Protein AF-A0A6J8A4W3-F1 (afdb_monomer_lite)

InterPro domains:
  IPR043502 DNA/RNA polymerase superfamily [SSF56672] (90-152)

Structure (mmCIF, N/CA/C/O backbone):
data_AF-A0A6J8A4W3-F1
#
_entry.id   AF-A0A6J8A4W3-F1
#
loop_
_atom_site.group_PDB
_atom_site.id
_atom_site.type_symbol
_atom_site.label_atom_id
_atom_site.label_alt_id
_atom_site.label_comp_id
_atom_site.label_asym_id
_atom_site.label_entity_id
_atom_site.label_seq_id
_atom_site.pdbx_PDB_ins_code
_atom_site.Cartn_x
_atom_site.Cartn_y
_atom_site.Cartn_z
_atom_site.occupancy
_atom_site.B_iso_or_equiv
_atom_site.auth_seq_id
_atom_site.auth_comp_id
_atom_site.auth_asym_id
_atom_site.auth_atom_id
_atom_site.pdbx_PDB_model_num
ATOM 1 N N . MET A 1 1 ? -13.030 -19.892 -13.793 1.00 47.34 1 MET A N 1
ATOM 2 C CA . MET A 1 1 ? -12.140 -18.756 -14.109 1.00 47.34 1 MET A CA 1
ATOM 3 C C . MET A 1 1 ? -11.251 -19.199 -15.262 1.00 47.34 1 MET A C 1
ATOM 5 O O . MET A 1 1 ? -10.490 -20.138 -15.086 1.00 47.34 1 MET A O 1
ATOM 9 N N . THR A 1 2 ? -11.438 -18.654 -16.463 1.00 51.75 2 THR A N 1
ATOM 10 C CA . THR A 1 2 ? -10.635 -19.007 -17.647 1.00 51.75 2 THR A CA 1
ATOM 11 C C . THR A 1 2 ? -9.550 -17.955 -17.828 1.00 51.75 2 THR A C 1
ATOM 13 O O . THR A 1 2 ? -9.868 -16.817 -18.167 1.00 51.75 2 THR A O 1
ATOM 16 N N . ALA A 1 3 ? -8.291 -18.315 -17.586 1.00 62.00 3 ALA A N 1
ATOM 17 C CA . ALA A 1 3 ? -7.159 -17.443 -17.873 1.00 62.00 3 ALA A CA 1
ATOM 18 C C . ALA A 1 3 ? -6.804 -17.553 -19.364 1.00 62.00 3 ALA A C 1
ATOM 20 O O . ALA A 1 3 ? -6.659 -18.658 -19.887 1.00 62.00 3 ALA A O 1
ATOM 21 N N . LYS A 1 4 ? -6.695 -16.414 -20.052 1.00 68.94 4 LYS A N 1
ATOM 22 C CA . LYS A 1 4 ? -6.163 -16.329 -21.416 1.00 68.94 4 LYS A CA 1
ATOM 23 C C . LYS A 1 4 ? -4.835 -15.591 -21.342 1.00 68.94 4 LYS A C 1
ATOM 25 O O . LYS A 1 4 ? -4.778 -14.506 -20.778 1.00 68.94 4 LYS A O 1
ATOM 30 N N . SER A 1 5 ? -3.789 -16.177 -21.902 1.00 72.88 5 SER A N 1
ATOM 31 C CA . SER A 1 5 ? -2.459 -15.577 -21.968 1.00 72.88 5 SER A CA 1
ATOM 32 C C . SER A 1 5 ? -1.950 -15.609 -23.397 1.00 72.88 5 SER A C 1
ATOM 34 O O . SER A 1 5 ? -2.200 -16.570 -24.127 1.00 72.88 5 SER A O 1
ATOM 36 N N . ILE A 1 6 ? -1.182 -14.594 -23.773 1.00 77.44 6 ILE A N 1
ATOM 37 C CA . ILE A 1 6 ? -0.481 -14.558 -25.052 1.00 77.44 6 ILE A CA 1
ATOM 38 C C . ILE A 1 6 ? 0.971 -14.935 -24.783 1.00 77.44 6 ILE A C 1
ATOM 40 O O . ILE A 1 6 ? 1.615 -14.381 -23.894 1.00 77.44 6 ILE A O 1
ATOM 44 N N . SER A 1 7 ? 1.487 -15.894 -25.543 1.00 73.44 7 SER A N 1
ATOM 45 C CA . SER A 1 7 ? 2.866 -16.356 -25.415 1.00 73.44 7 SER A CA 1
ATOM 46 C C . SER A 1 7 ? 3.494 -16.442 -26.795 1.00 73.44 7 SER A C 1
ATOM 48 O O . SER A 1 7 ? 2.865 -16.898 -27.751 1.00 73.44 7 SER A O 1
ATOM 50 N N . LYS A 1 8 ? 4.742 -15.990 -26.903 1.00 78.94 8 LYS A N 1
ATOM 51 C CA . LYS A 1 8 ? 5.526 -16.131 -28.126 1.00 78.94 8 LYS A CA 1
ATOM 52 C C . LYS A 1 8 ? 6.119 -17.536 -28.172 1.00 78.94 8 LYS A C 1
ATOM 54 O O . LYS A 1 8 ? 6.640 -18.015 -27.169 1.00 78.94 8 LYS A O 1
ATOM 59 N N . VAL A 1 9 ? 6.047 -18.177 -29.335 1.00 79.25 9 VAL A N 1
ATOM 60 C CA . VAL A 1 9 ? 6.723 -19.457 -29.570 1.00 79.25 9 VAL A CA 1
ATOM 61 C C . VAL A 1 9 ? 8.223 -19.190 -29.664 1.00 79.25 9 VAL A C 1
ATOM 63 O O . VAL A 1 9 ? 8.650 -18.407 -30.515 1.00 79.25 9 VAL A O 1
ATOM 66 N N . ASP A 1 10 ? 9.010 -19.842 -28.814 1.00 77.50 10 ASP A N 1
ATOM 67 C CA . ASP A 1 10 ? 10.470 -19.849 -28.904 1.00 77.50 10 ASP A CA 1
ATOM 68 C C . ASP A 1 10 ? 10.952 -21.286 -29.119 1.00 77.50 10 ASP A C 1
ATOM 70 O O . ASP A 1 10 ? 10.491 -22.211 -28.453 1.00 77.50 10 ASP A O 1
ATOM 74 N N . LYS A 1 11 ? 11.834 -21.500 -30.102 1.00 78.06 11 LYS A N 1
ATOM 75 C CA . LYS A 1 11 ? 12.382 -22.829 -30.459 1.00 78.06 11 LYS A CA 1
ATOM 76 C C . LYS A 1 11 ? 11.323 -23.944 -30.605 1.00 78.06 11 LYS A C 1
ATOM 78 O O . LYS A 1 11 ? 11.546 -25.080 -30.197 1.00 78.06 11 LYS A O 1
ATOM 83 N N . ASN A 1 12 ? 10.173 -23.621 -31.205 1.00 78.25 12 ASN A N 1
ATOM 84 C CA . ASN A 1 12 ? 9.033 -24.532 -31.401 1.00 78.25 12 ASN A CA 1
ATOM 85 C C . ASN A 1 12 ? 8.407 -25.079 -30.097 1.00 78.25 12 ASN A C 1
ATOM 87 O O . ASN A 1 12 ? 7.726 -26.103 -30.108 1.00 78.25 12 ASN A O 1
ATOM 91 N N . GLN A 1 13 ? 8.635 -24.401 -28.972 1.00 79.38 13 GLN A N 1
ATOM 92 C CA . GLN A 1 13 ? 8.056 -24.718 -27.672 1.00 79.38 13 GLN A CA 1
ATOM 93 C C . GLN A 1 13 ? 7.347 -23.486 -27.097 1.00 79.38 13 GLN A C 1
ATOM 95 O O . GLN A 1 13 ? 7.666 -22.340 -27.419 1.00 79.38 13 GLN A O 1
ATOM 100 N N . ILE A 1 14 ? 6.345 -23.732 -26.253 1.00 76.56 14 ILE A N 1
ATOM 101 C CA . ILE A 1 14 ? 5.621 -22.695 -25.516 1.00 76.56 14 ILE A CA 1
ATOM 102 C C . ILE A 1 14 ? 5.719 -23.051 -24.039 1.00 76.56 14 ILE A C 1
ATOM 104 O O . ILE A 1 14 ? 5.269 -24.119 -23.627 1.00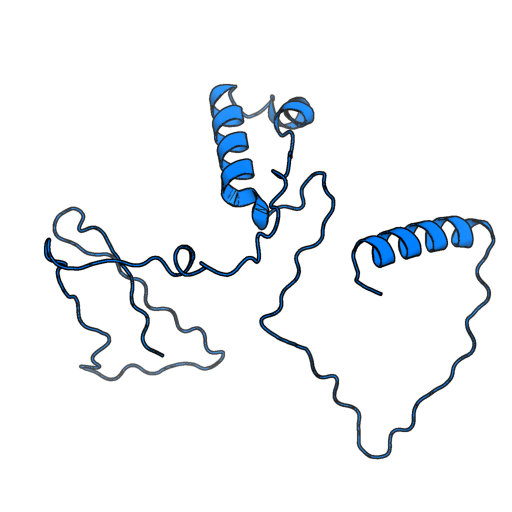 76.56 14 ILE A O 1
ATOM 108 N N . LEU A 1 15 ? 6.308 -22.157 -23.247 1.00 73.88 15 LEU A N 1
ATOM 109 C CA . LEU A 1 15 ? 6.339 -22.292 -21.797 1.00 73.88 15 LEU A CA 1
ATOM 110 C C . LEU A 1 15 ? 5.085 -21.633 -21.215 1.00 73.88 15 LEU A C 1
ATOM 112 O O . LEU A 1 15 ? 4.852 -20.445 -21.433 1.00 73.88 15 LEU A O 1
ATOM 116 N N . PHE A 1 16 ? 4.287 -22.394 -20.470 1.00 72.62 16 PHE A N 1
ATOM 117 C CA . PHE A 1 16 ? 3.124 -21.875 -19.756 1.00 72.62 16 PHE A CA 1
ATOM 118 C C . PHE A 1 16 ? 3.133 -22.362 -18.305 1.00 72.62 16 PHE A C 1
ATOM 120 O O . PHE A 1 16 ? 3.363 -23.542 -18.044 1.00 72.62 16 PHE A O 1
ATOM 127 N N . GLY A 1 17 ? 2.903 -21.445 -17.364 1.00 75.50 17 GLY A N 1
ATOM 128 C CA . GLY A 1 17 ? 2.840 -21.739 -15.935 1.00 75.50 17 GLY A CA 1
ATOM 129 C C . GLY A 1 17 ? 1.396 -21.877 -15.466 1.00 75.50 17 GLY A C 1
ATOM 130 O O . GLY A 1 17 ? 0.594 -20.967 -15.657 1.00 75.50 17 GLY A O 1
ATOM 131 N N . VAL A 1 18 ? 1.068 -22.997 -14.821 1.00 75.50 18 VAL A N 1
ATOM 132 C CA . VAL A 1 18 ? -0.230 -23.200 -14.161 1.00 75.50 18 VAL A CA 1
ATOM 133 C C . VAL A 1 18 ? -0.021 -23.078 -12.656 1.00 75.50 18 VAL A C 1
ATOM 135 O O . VAL A 1 18 ? 0.682 -23.891 -12.060 1.00 75.50 18 VAL A O 1
ATOM 138 N N . GLY A 1 19 ? -0.619 -22.052 -12.052 1.00 78.88 19 GLY A N 1
ATOM 139 C CA . GLY A 1 19 ? -0.559 -21.805 -10.613 1.00 78.88 19 GLY A CA 1
ATOM 140 C C . GLY A 1 19 ? -1.871 -22.155 -9.916 1.00 78.88 19 GLY A C 1
ATOM 141 O O . GLY A 1 19 ? -2.951 -21.848 -10.422 1.00 78.88 19 GLY A O 1
ATOM 142 N N . ASN A 1 20 ? -1.777 -22.767 -8.735 1.00 81.31 20 ASN A N 1
ATOM 143 C CA . ASN A 1 20 ? -2.901 -22.861 -7.811 1.00 81.31 20 ASN A CA 1
ATOM 144 C C . ASN A 1 20 ? -2.917 -21.611 -6.920 1.00 81.31 20 ASN A C 1
ATOM 146 O O . ASN A 1 20 ? -2.075 -21.478 -6.039 1.00 81.31 20 ASN A O 1
ATOM 150 N N . PHE A 1 21 ? -3.877 -20.716 -7.149 1.00 80.56 21 PHE A N 1
ATOM 151 C CA . PHE A 1 21 ? -4.067 -19.494 -6.354 1.00 80.56 21 PHE A CA 1
ATOM 152 C C . PHE A 1 21 ? -5.082 -19.671 -5.213 1.00 80.56 21 PHE A C 1
ATOM 154 O O . PHE A 1 21 ? -5.596 -18.691 -4.683 1.00 80.56 21 PHE A O 1
ATOM 161 N N . THR A 1 22 ? -5.428 -20.913 -4.871 1.00 81.31 22 THR A N 1
ATOM 162 C CA . THR A 1 22 ? -6.318 -21.226 -3.748 1.00 81.31 22 THR A CA 1
ATOM 163 C C . THR A 1 22 ? -5.521 -21.792 -2.579 1.00 81.31 22 THR A C 1
ATOM 165 O O . THR A 1 22 ? -4.553 -22.521 -2.783 1.00 81.31 22 THR A O 1
ATOM 168 N N . ASP A 1 23 ? -5.980 -21.542 -1.351 1.00 87.50 23 ASP A N 1
ATOM 169 C CA . ASP A 1 23 ? -5.335 -22.036 -0.119 1.00 87.50 23 ASP A CA 1
ATOM 170 C C . ASP A 1 23 ? -5.549 -23.542 0.133 1.00 87.50 23 ASP A C 1
ATOM 172 O O . ASP A 1 23 ? -5.291 -24.054 1.222 1.00 87.50 23 ASP A O 1
ATOM 176 N N . LYS A 1 24 ? -6.075 -24.276 -0.855 1.00 89.31 24 LYS A N 1
ATOM 177 C CA . LYS A 1 24 ? -6.413 -25.698 -0.748 1.00 89.31 24 LYS A CA 1
ATOM 178 C C . LYS A 1 24 ? -5.650 -26.507 -1.798 1.00 89.31 24 LYS A C 1
ATOM 180 O O . LYS A 1 24 ? -5.476 -26.031 -2.921 1.00 89.31 24 LYS A O 1
ATOM 185 N N . PRO A 1 25 ? -5.220 -27.742 -1.482 1.00 87.31 25 PRO A N 1
ATOM 186 C CA . PRO A 1 25 ? -4.595 -28.612 -2.468 1.00 87.31 25 PRO A CA 1
ATOM 187 C C . PRO A 1 25 ? -5.600 -28.986 -3.566 1.00 87.31 25 PRO A C 1
ATOM 189 O O . PRO A 1 25 ? -6.742 -29.345 -3.277 1.00 87.31 25 PRO A O 1
ATOM 192 N N . ILE A 1 26 ? -5.163 -28.921 -4.825 1.00 85.50 26 ILE A N 1
ATOM 193 C CA . ILE A 1 26 ? -5.946 -29.350 -5.990 1.00 85.50 26 ILE A CA 1
ATOM 194 C C . ILE A 1 26 ? -5.383 -30.680 -6.485 1.00 85.50 26 ILE A C 1
ATOM 196 O O . ILE A 1 26 ? -4.174 -30.824 -6.665 1.00 85.50 26 ILE A O 1
ATOM 200 N N . THR A 1 27 ? -6.259 -31.650 -6.728 1.00 86.94 27 THR A N 1
ATOM 201 C CA . THR A 1 27 ? -5.901 -32.930 -7.341 1.00 86.94 27 THR A CA 1
ATOM 202 C C . THR A 1 27 ? -6.156 -32.877 -8.846 1.00 86.94 27 THR A C 1
ATOM 204 O O . THR A 1 27 ? -7.248 -32.534 -9.297 1.00 86.94 27 THR A O 1
ATOM 207 N N . LEU A 1 28 ? -5.141 -33.219 -9.642 1.00 83.94 28 LEU A N 1
ATOM 208 C CA . LEU A 1 28 ? -5.272 -33.365 -11.091 1.00 83.94 28 LEU A CA 1
ATOM 209 C C . LEU A 1 28 ? -5.418 -34.849 -11.423 1.00 83.94 28 LEU A C 1
ATOM 211 O O . LEU A 1 28 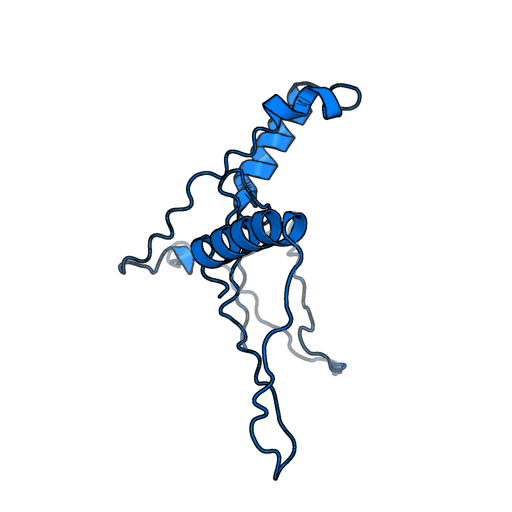? -4.526 -35.650 -11.142 1.00 83.94 28 LEU A O 1
ATOM 215 N N . SER A 1 29 ? -6.553 -35.227 -12.004 1.00 89.31 29 SER A N 1
ATOM 216 C CA . SER A 1 29 ? -6.774 -36.595 -12.463 1.00 89.31 29 SER A CA 1
ATOM 217 C C . SER A 1 29 ? -5.968 -36.895 -13.730 1.00 89.31 29 SER A C 1
ATOM 219 O O . SER A 1 29 ? -5.605 -36.006 -14.508 1.00 89.31 29 SER A O 1
ATOM 221 N N . LYS A 1 30 ? -5.688 -38.181 -13.965 1.00 86.00 30 LYS A N 1
ATOM 222 C CA . LYS A 1 30 ? -5.069 -38.635 -15.215 1.00 86.00 30 LYS A CA 1
ATOM 223 C C . LYS A 1 30 ? -5.965 -38.214 -16.390 1.00 86.00 30 LYS A C 1
ATOM 225 O O . LYS A 1 30 ? -7.170 -38.428 -16.334 1.00 86.00 30 LYS A O 1
ATOM 230 N N . GLN A 1 31 ? -5.366 -37.626 -17.431 1.00 84.81 31 GLN A N 1
ATOM 231 C CA . GLN A 1 31 ? -6.056 -37.057 -18.607 1.00 84.81 31 GLN A CA 1
ATOM 232 C C . GLN A 1 31 ? -6.915 -35.806 -18.335 1.00 84.81 31 GLN A C 1
ATOM 234 O O . GLN A 1 31 ? -7.753 -35.445 -19.160 1.00 84.81 31 GLN A O 1
ATOM 239 N N . CYS A 1 32 ? -6.695 -35.105 -17.218 1.00 81.81 32 CYS A N 1
ATOM 240 C CA . CYS A 1 32 ? -7.334 -33.813 -16.989 1.00 81.81 32 CYS A CA 1
ATOM 241 C C . CYS A 1 32 ? -6.918 -32.794 -18.068 1.00 81.81 32 CYS A C 1
ATOM 243 O O . CYS A 1 32 ? -5.732 -32.569 -18.318 1.00 81.81 32 CYS A O 1
ATOM 245 N N . TYR A 1 33 ? -7.911 -32.185 -18.716 1.00 82.81 33 TYR A N 1
ATOM 246 C CA . TYR A 1 33 ? -7.711 -31.174 -19.747 1.00 82.81 33 TYR A CA 1
ATOM 247 C C . TYR A 1 33 ? -7.493 -29.796 -19.111 1.00 82.81 33 TYR A C 1
ATOM 249 O O . TYR A 1 33 ? -8.422 -29.217 -18.552 1.00 82.81 33 TYR A O 1
ATOM 257 N N . LEU A 1 34 ? -6.267 -29.272 -19.200 1.00 78.94 34 LEU A N 1
ATOM 258 C CA . LEU A 1 34 ? -5.883 -28.005 -18.560 1.00 78.94 34 LEU A CA 1
ATOM 259 C C . LEU A 1 34 ? -6.155 -26.767 -19.426 1.00 78.94 34 LEU A C 1
ATOM 261 O O . LEU A 1 34 ? -6.348 -25.677 -18.892 1.00 78.94 34 LEU A O 1
ATOM 265 N N . GLY A 1 35 ? -6.179 -26.909 -20.753 1.00 78.56 35 GLY A N 1
ATOM 266 C CA . GLY A 1 35 ? -6.396 -25.773 -21.641 1.00 78.56 35 GLY A CA 1
ATOM 267 C C . GLY A 1 35 ? -6.198 -26.076 -23.122 1.00 78.56 35 GLY A C 1
ATOM 268 O O . GLY A 1 35 ? -5.740 -27.151 -23.510 1.00 78.56 35 GLY A O 1
ATOM 269 N N . LYS A 1 36 ? -6.552 -25.085 -23.946 1.00 79.50 36 LYS A N 1
ATOM 270 C CA . LYS A 1 36 ? -6.416 -25.106 -25.403 1.00 79.50 36 LYS A CA 1
ATOM 271 C C . LYS A 1 36 ? -5.437 -24.029 -25.846 1.00 79.50 36 LYS A C 1
ATOM 273 O O . LYS A 1 36 ? -5.616 -22.867 -25.490 1.00 79.50 36 LYS A O 1
ATOM 278 N N . PHE A 1 37 ? -4.484 -24.397 -26.693 1.00 79.75 37 PHE A N 1
ATOM 279 C CA . PHE A 1 37 ? -3.680 -23.427 -27.427 1.00 79.75 37 PHE A CA 1
ATOM 280 C C . PHE A 1 37 ? -4.362 -23.097 -28.753 1.00 79.75 37 PHE A C 1
ATOM 282 O O . PHE A 1 37 ? -4.867 -23.985 -29.444 1.00 79.75 37 PHE A O 1
ATOM 289 N N . VAL A 1 38 ? -4.399 -21.811 -29.090 1.00 79.31 38 VAL A N 1
ATOM 290 C CA . VAL A 1 38 ? -4.946 -21.312 -30.352 1.00 79.31 38 VAL A CA 1
ATOM 291 C C . VAL A 1 38 ? -3.909 -20.381 -30.962 1.00 79.31 38 VAL A C 1
ATOM 293 O O . VAL A 1 38 ? -3.446 -19.455 -30.299 1.00 79.31 38 VAL A O 1
ATOM 296 N N . CYS A 1 39 ? -3.528 -20.647 -32.209 1.00 75.69 39 CYS A N 1
ATOM 297 C CA . CYS A 1 39 ? -2.667 -19.750 -32.969 1.00 75.69 39 CYS A CA 1
ATOM 298 C C . CYS A 1 39 ? -3.476 -18.531 -33.402 1.00 75.69 39 CYS A C 1
ATOM 300 O O . CYS A 1 39 ? -4.559 -18.686 -33.964 1.00 75.69 39 CYS A O 1
ATOM 302 N N . LEU A 1 40 ? -2.929 -17.342 -33.164 1.00 78.06 40 LEU A N 1
ATOM 303 C CA . LEU A 1 40 ? -3.556 -16.100 -33.592 1.00 78.06 40 LEU A CA 1
ATOM 304 C C . LEU A 1 40 ? -3.302 -15.869 -35.086 1.00 78.06 40 LEU A C 1
ATOM 306 O O . LEU A 1 40 ? -2.177 -16.013 -35.572 1.00 78.06 40 LEU A O 1
ATOM 310 N N . SER A 1 41 ? -4.359 -15.523 -35.810 1.00 74.88 41 SER A N 1
ATOM 311 C CA . SER A 1 41 ? -4.340 -15.137 -37.218 1.00 74.88 41 SER A CA 1
ATOM 312 C C . SER A 1 41 ? -4.193 -13.620 -37.373 1.00 74.88 41 SER A C 1
ATOM 314 O O . SER A 1 41 ? -4.441 -12.855 -36.446 1.00 74.88 41 SER A O 1
ATOM 316 N N . LYS A 1 42 ? -3.858 -13.154 -38.584 1.00 72.19 42 LYS A N 1
ATOM 317 C CA . LYS A 1 42 ? -3.789 -11.717 -38.925 1.00 72.19 42 LYS A CA 1
ATOM 318 C C . LYS A 1 42 ? -5.126 -10.977 -38.760 1.00 72.19 42 LYS A C 1
ATOM 320 O O . LYS A 1 42 ? -5.136 -9.752 -38.756 1.00 72.19 42 LYS A O 1
ATOM 325 N N . HIS A 1 43 ? -6.235 -11.709 -38.672 1.00 70.38 43 HIS A N 1
ATOM 326 C CA . HIS A 1 43 ? -7.574 -11.156 -38.461 1.00 70.38 43 HIS A CA 1
ATOM 327 C C . HIS A 1 43 ? -7.979 -11.085 -36.983 1.00 70.38 43 HIS A C 1
ATOM 329 O O . HIS A 1 43 ? -9.028 -10.521 -36.679 1.00 70.38 43 HIS A O 1
ATOM 335 N N . ASP A 1 44 ? -7.166 -11.627 -36.072 1.00 73.25 44 ASP A N 1
ATOM 336 C CA . ASP A 1 44 ? -7.473 -11.609 -34.648 1.00 73.25 44 ASP A CA 1
ATOM 337 C C . ASP A 1 44 ? -7.030 -10.279 -34.036 1.00 73.25 44 ASP A C 1
ATOM 339 O O . ASP A 1 44 ? -5.869 -9.878 -34.129 1.00 73.25 44 ASP A O 1
ATOM 343 N N . GLN A 1 45 ? -7.973 -9.588 -33.400 1.00 63.22 45 GLN A N 1
ATOM 344 C CA . GLN A 1 45 ? -7.709 -8.343 -32.690 1.00 63.22 45 GLN A CA 1
ATOM 345 C C . GLN A 1 45 ? -7.488 -8.641 -31.211 1.00 63.22 45 GLN A C 1
ATOM 347 O O . GLN A 1 45 ? -8.348 -9.203 -30.529 1.00 63.22 45 GLN A O 1
ATOM 352 N N . LEU A 1 46 ? -6.305 -8.276 -30.725 1.00 61.84 46 LEU A N 1
ATOM 353 C CA . LEU A 1 46 ? -5.952 -8.354 -29.318 1.00 61.84 46 LEU A CA 1
ATOM 354 C C . LEU A 1 46 ? -6.246 -7.008 -28.670 1.00 61.84 46 LEU A C 1
ATOM 356 O O . LEU A 1 46 ? -5.701 -5.989 -29.087 1.00 61.84 46 LEU A O 1
ATOM 360 N N . TYR A 1 47 ? -7.088 -7.027 -27.647 1.00 57.56 47 TYR A N 1
ATOM 361 C CA . TYR A 1 47 ? -7.328 -5.873 -26.796 1.00 57.56 47 TYR A CA 1
ATOM 362 C C . TYR A 1 47 ? -6.623 -6.113 -25.474 1.00 57.56 47 TYR A C 1
ATOM 364 O O . TYR A 1 47 ? -6.864 -7.128 -24.816 1.00 57.56 47 TYR A O 1
ATOM 372 N N . ASP A 1 48 ? -5.740 -5.193 -25.107 1.00 52.56 48 ASP A N 1
ATOM 373 C CA . ASP A 1 48 ? -5.203 -5.160 -23.758 1.00 52.56 48 ASP A CA 1
ATOM 374 C C . ASP A 1 48 ? -6.303 -4.659 -22.819 1.00 52.56 48 ASP A C 1
ATOM 376 O O . ASP A 1 48 ? -7.031 -3.722 -23.167 1.00 52.56 48 ASP A O 1
ATOM 380 N N . PHE A 1 49 ? -6.440 -5.252 -21.635 1.00 51.94 49 PHE A N 1
ATOM 381 C CA . PHE A 1 49 ? -7.401 -4.759 -20.644 1.00 51.94 49 PHE A CA 1
ATOM 382 C C . PHE A 1 49 ? -7.062 -3.325 -20.208 1.00 51.94 49 PHE A C 1
ATOM 384 O O . PHE A 1 49 ? -7.963 -2.581 -19.838 1.00 51.94 49 PHE A O 1
ATOM 391 N N . GLU A 1 50 ? -5.800 -2.909 -20.347 1.00 53.97 50 GLU A N 1
ATOM 392 C CA . GLU A 1 50 ? -5.357 -1.525 -20.128 1.00 53.97 50 GLU A CA 1
ATOM 393 C C . GLU A 1 50 ? -5.823 -0.544 -21.221 1.00 53.97 50 GLU A C 1
ATOM 395 O O . GLU A 1 50 ? -5.835 0.665 -21.009 1.00 53.97 50 GLU A O 1
ATOM 400 N N . SER A 1 51 ? -6.232 -1.042 -22.395 1.00 47.47 51 SER A N 1
ATOM 401 C CA . SER A 1 51 ? -6.645 -0.213 -23.543 1.00 47.47 51 SER A CA 1
ATOM 402 C C . SER A 1 51 ? -8.159 0.025 -23.638 1.00 47.47 51 SER A C 1
ATOM 404 O O . SER A 1 51 ? -8.621 0.769 -24.504 1.00 47.47 51 SER A O 1
ATOM 406 N N . LEU A 1 52 ? -8.938 -0.563 -22.725 1.00 47.84 52 LEU A N 1
ATOM 407 C CA . LEU A 1 52 ? -10.388 -0.397 -22.604 1.00 47.84 52 LEU A CA 1
ATOM 408 C C . LEU A 1 52 ? -10.745 0.593 -21.487 1.00 47.84 52 LEU A C 1
ATOM 410 O O . LEU A 1 52 ? -11.557 0.291 -20.629 1.00 47.84 52 LEU A O 1
ATOM 414 N N . ASP A 1 53 ? -10.177 1.799 -21.536 1.00 45.00 53 ASP A N 1
ATOM 415 C CA . ASP A 1 53 ? -10.670 2.934 -20.749 1.00 45.00 53 ASP A CA 1
ATOM 416 C C . ASP A 1 53 ? -10.746 4.202 -21.611 1.00 45.00 53 ASP A C 1
ATOM 418 O O . ASP A 1 53 ? -10.050 5.201 -21.429 1.00 45.00 53 ASP A O 1
ATOM 422 N N . THR A 1 54 ? -11.705 4.193 -22.539 1.00 47.66 54 THR A N 1
ATOM 423 C CA . THR A 1 54 ? -12.419 5.429 -22.888 1.00 47.66 54 THR A CA 1
ATOM 424 C C . THR A 1 54 ? -13.355 5.745 -21.718 1.00 47.66 54 THR A C 1
ATOM 426 O O . THR A 1 54 ? -14.536 5.411 -21.746 1.00 47.66 54 THR A O 1
ATOM 429 N N . GLY A 1 55 ? -12.801 6.291 -20.632 1.00 36.62 55 GLY A N 1
ATOM 430 C CA . GLY A 1 55 ? -13.550 6.449 -19.383 1.00 36.62 55 GLY A CA 1
ATOM 431 C C . GLY A 1 55 ? -12.765 6.992 -18.192 1.00 36.62 55 GLY A C 1
ATOM 432 O O . GLY A 1 55 ? -13.048 6.608 -17.067 1.00 36.62 55 GLY A O 1
ATOM 433 N N . SER A 1 56 ? -11.791 7.876 -18.421 1.00 40.69 56 SER A N 1
ATOM 434 C CA . SER A 1 56 ? -11.295 8.860 -17.444 1.00 40.69 56 SER A CA 1
ATOM 435 C C . SER A 1 56 ? -11.211 8.406 -15.977 1.00 40.69 56 SER A C 1
ATOM 437 O O . SER A 1 56 ? -11.861 8.974 -15.099 1.00 40.69 56 SER A O 1
ATOM 439 N N . ARG A 1 57 ? -10.319 7.464 -15.672 1.00 35.59 57 ARG A N 1
ATOM 440 C CA . ARG A 1 57 ? -9.578 7.492 -14.404 1.00 35.59 57 ARG A CA 1
ATOM 441 C C . ARG A 1 57 ? -8.097 7.388 -14.704 1.00 35.59 57 ARG A C 1
ATOM 443 O O . ARG A 1 57 ? -7.445 6.389 -14.434 1.00 35.59 57 ARG A O 1
ATOM 450 N N . VAL A 1 58 ? -7.584 8.482 -15.264 1.00 32.12 58 VAL A N 1
ATOM 451 C CA . VAL A 1 58 ? -6.159 8.796 -15.233 1.00 32.12 58 VAL A CA 1
ATOM 452 C C . VAL A 1 58 ? -5.765 8.839 -13.759 1.00 32.12 58 VAL A C 1
ATOM 454 O O . VAL A 1 58 ? -5.932 9.855 -13.084 1.00 32.12 58 VAL A O 1
ATOM 457 N N . PHE A 1 59 ? -5.265 7.727 -13.224 1.00 34.25 59 PHE A N 1
ATOM 458 C CA . PHE A 1 59 ? -4.324 7.845 -12.130 1.00 34.25 59 PHE A CA 1
ATOM 459 C C . PHE A 1 59 ? -3.138 8.570 -12.743 1.00 34.25 59 PHE A C 1
ATOM 461 O O . PHE A 1 59 ? -2.424 8.019 -13.577 1.00 34.25 59 PHE A O 1
ATOM 468 N N . ASN A 1 60 ? -2.992 9.846 -12.392 1.00 38.12 60 ASN A N 1
ATOM 469 C CA . ASN A 1 60 ? -1.760 10.571 -12.624 1.00 38.12 60 ASN A CA 1
ATOM 470 C C . ASN A 1 60 ? -0.675 9.806 -11.864 1.00 38.12 60 ASN A C 1
ATOM 472 O O . ASN A 1 60 ? -0.441 10.059 -10.682 1.00 38.12 60 ASN A O 1
ATOM 476 N N . VAL A 1 61 ? -0.048 8.838 -12.532 1.00 43.16 61 VAL A N 1
ATOM 477 C CA . VAL A 1 61 ? 1.243 8.302 -12.131 1.00 43.16 61 VAL A CA 1
ATOM 478 C C . VAL A 1 61 ? 2.212 9.433 -12.430 1.00 43.16 61 VAL A C 1
ATOM 480 O O . VAL A 1 61 ? 2.821 9.513 -13.497 1.00 43.16 61 VAL A O 1
ATOM 483 N N . SER A 1 62 ? 2.272 10.395 -11.507 1.00 46.7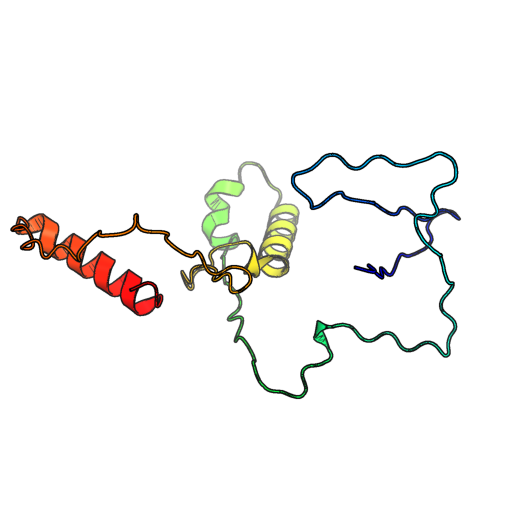2 62 SER A N 1
ATOM 484 C CA . SER A 1 62 ? 3.428 11.261 -11.385 1.00 46.72 62 SER A CA 1
ATOM 485 C C . SER A 1 62 ? 4.619 10.318 -11.347 1.00 46.72 62 SER A C 1
ATOM 487 O O . SER A 1 62 ? 4.672 9.426 -10.503 1.00 46.72 62 SER A O 1
ATOM 489 N N . LYS A 1 63 ? 5.496 10.423 -12.354 1.00 44.88 63 LYS A N 1
ATOM 490 C CA . LYS A 1 63 ? 6.729 9.639 -12.440 1.00 44.88 63 LYS A CA 1
ATOM 491 C C . LYS A 1 63 ? 7.345 9.622 -11.047 1.00 44.88 63 LYS A C 1
ATOM 493 O O . LYS A 1 63 ? 7.748 10.682 -10.565 1.00 44.88 63 LYS A O 1
ATOM 498 N N . SER A 1 64 ? 7.370 8.461 -10.391 1.00 46.44 64 SER A N 1
ATOM 499 C CA . SER A 1 64 ? 8.038 8.331 -9.105 1.00 46.44 64 SER A CA 1
ATOM 500 C C . SER A 1 64 ? 9.505 8.617 -9.374 1.00 46.44 64 SER A C 1
ATOM 502 O O . SER A 1 64 ? 10.228 7.782 -9.907 1.00 46.44 64 SER A O 1
ATOM 504 N N . SER A 1 65 ? 9.944 9.830 -9.082 1.00 53.03 65 SER A N 1
ATOM 505 C CA . SER A 1 65 ? 11.306 10.253 -9.363 1.00 53.03 65 SER A CA 1
ATOM 506 C C . SER A 1 65 ? 12.215 9.724 -8.261 1.00 53.03 65 SER A C 1
ATOM 508 O O . SER A 1 65 ? 12.834 10.496 -7.537 1.00 53.03 65 SER A O 1
ATOM 510 N N . ILE A 1 66 ? 12.267 8.401 -8.084 1.00 56.44 66 ILE A N 1
ATOM 511 C CA . ILE A 1 66 ? 13.313 7.768 -7.286 1.00 56.44 66 ILE A CA 1
ATOM 512 C C . ILE A 1 66 ? 14.610 8.061 -8.038 1.00 56.44 66 ILE A C 1
ATOM 514 O O . ILE A 1 66 ? 14.924 7.418 -9.032 1.00 56.44 66 ILE A O 1
ATOM 518 N N . ASP A 1 67 ? 15.325 9.098 -7.603 1.00 58.50 67 ASP A N 1
ATOM 519 C CA . ASP A 1 67 ? 16.648 9.424 -8.127 1.00 58.50 67 ASP A CA 1
ATOM 520 C C . ASP A 1 67 ? 17.629 8.391 -7.576 1.00 58.50 67 ASP A C 1
ATOM 522 O O . ASP A 1 67 ? 18.304 8.625 -6.568 1.00 58.50 67 ASP A O 1
ATOM 526 N N . VAL A 1 68 ? 17.724 7.238 -8.238 1.00 60.03 68 VAL A N 1
ATOM 527 C CA . VAL A 1 68 ? 18.802 6.278 -7.975 1.00 60.03 68 VAL A CA 1
ATOM 528 C C . VAL A 1 68 ? 20.143 6.970 -8.230 1.00 60.03 68 VAL A C 1
ATOM 530 O O . VAL A 1 68 ? 21.100 6.727 -7.504 1.00 60.03 68 VAL A O 1
ATOM 533 N N . LYS A 1 69 ? 20.178 7.944 -9.154 1.00 55.94 69 LYS A N 1
ATOM 534 C CA . LYS A 1 69 ? 21.325 8.828 -9.422 1.00 55.94 69 LYS A CA 1
ATOM 535 C C . LYS A 1 69 ? 21.805 9.627 -8.203 1.00 55.94 69 LYS A C 1
ATOM 537 O O . LYS A 1 69 ? 23.007 9.739 -8.013 1.00 55.94 69 LYS A O 1
ATOM 542 N N . ASN A 1 70 ? 20.910 10.123 -7.343 1.00 56.59 70 ASN A N 1
ATOM 543 C CA . ASN A 1 70 ? 21.307 10.867 -6.132 1.00 56.59 70 ASN A CA 1
ATOM 544 C C . ASN A 1 70 ? 21.626 9.946 -4.942 1.00 56.59 70 ASN A C 1
ATOM 546 O O . ASN A 1 70 ? 22.209 10.386 -3.956 1.00 56.59 70 ASN A O 1
ATOM 550 N N . GLN A 1 71 ? 21.250 8.666 -5.017 1.00 58.28 71 GLN A N 1
ATOM 551 C CA . GLN A 1 71 ? 21.698 7.627 -4.082 1.00 58.28 71 GLN A CA 1
ATOM 552 C C . GLN A 1 71 ? 22.888 6.830 -4.618 1.00 58.28 71 GLN A C 1
ATOM 554 O O . GLN A 1 71 ? 23.344 5.890 -3.963 1.00 58.28 71 GLN A O 1
ATOM 559 N N . ALA A 1 72 ? 23.400 7.202 -5.790 1.00 53.56 72 ALA A N 1
ATOM 560 C CA . ALA A 1 72 ? 24.409 6.442 -6.491 1.00 53.56 72 ALA A CA 1
ATOM 561 C C . ALA A 1 72 ? 25.719 6.370 -5.691 1.00 53.56 72 ALA A C 1
ATOM 563 O O . ALA A 1 72 ? 26.366 5.333 -5.732 1.00 53.56 72 ALA A O 1
ATOM 564 N N . ASP A 1 73 ? 26.022 7.335 -4.812 1.00 55.69 73 ASP A N 1
ATOM 565 C CA . ASP A 1 73 ? 27.142 7.272 -3.850 1.00 55.69 73 ASP A CA 1
ATOM 566 C C . ASP A 1 73 ? 27.134 6.025 -2.947 1.00 55.69 73 ASP A C 1
ATOM 568 O O . ASP A 1 73 ? 28.191 5.568 -2.504 1.00 55.69 73 ASP A O 1
ATOM 572 N N . LYS A 1 74 ? 25.962 5.420 -2.704 1.00 59.25 74 LYS A N 1
ATOM 573 C CA . LYS A 1 74 ? 25.837 4.143 -1.978 1.00 59.25 74 LYS A CA 1
ATOM 574 C C . LYS A 1 74 ? 26.053 2.916 -2.872 1.00 59.25 74 LYS A C 1
ATOM 576 O O . LYS A 1 74 ? 26.410 1.862 -2.354 1.00 59.25 74 LYS A O 1
ATOM 581 N N . PHE A 1 75 ? 25.872 3.052 -4.186 1.00 59.53 75 PHE A N 1
ATOM 582 C CA . PHE A 1 75 ? 25.969 1.982 -5.188 1.00 59.53 75 PHE A CA 1
ATOM 583 C C . PHE A 1 75 ? 27.275 2.016 -6.009 1.00 59.53 75 PHE A C 1
ATOM 585 O O . PHE A 1 75 ? 27.681 0.995 -6.564 1.00 59.53 75 PHE A O 1
ATOM 592 N N . HIS A 1 76 ? 27.978 3.154 -6.041 1.00 57.44 76 HIS A N 1
ATOM 593 C CA . HIS A 1 76 ? 29.175 3.412 -6.852 1.00 57.44 76 HIS A CA 1
ATOM 594 C C . HIS A 1 76 ? 30.386 2.540 -6.493 1.00 57.44 76 HIS A C 1
ATOM 596 O O . HIS A 1 76 ? 31.366 2.526 -7.232 1.00 57.44 76 HIS A O 1
ATOM 602 N N . LYS A 1 77 ? 30.347 1.802 -5.375 1.00 62.06 77 LYS A N 1
ATOM 603 C CA . LYS A 1 77 ? 31.406 0.845 -5.014 1.00 62.06 77 LYS A CA 1
ATOM 604 C C . LYS A 1 77 ? 31.219 -0.546 -5.623 1.00 62.06 77 LYS A C 1
ATOM 606 O O . LYS A 1 77 ? 32.165 -1.326 -5.589 1.00 62.06 77 LYS A O 1
ATOM 611 N N . THR A 1 78 ? 30.038 -0.870 -6.151 1.00 65.56 78 THR A N 1
ATOM 612 C CA . THR A 1 78 ? 29.712 -2.231 -6.615 1.00 65.56 78 THR A CA 1
ATOM 613 C C . THR A 1 78 ? 29.133 -2.300 -8.021 1.00 65.56 78 THR A C 1
ATOM 615 O O . THR A 1 78 ? 29.168 -3.379 -8.598 1.00 65.56 78 THR A O 1
ATOM 618 N N . LEU A 1 79 ? 28.605 -1.199 -8.565 1.00 73.81 79 LEU A N 1
ATOM 619 C CA . LEU A 1 79 ? 27.961 -1.174 -9.882 1.00 73.81 79 LEU A CA 1
ATOM 620 C C . LEU A 1 79 ? 28.664 -0.207 -10.840 1.00 73.81 79 LEU A C 1
ATOM 622 O O . LEU A 1 79 ? 29.041 0.904 -10.457 1.00 73.81 79 LEU A O 1
ATOM 626 N N . SER A 1 80 ? 28.805 -0.629 -12.095 1.00 81.25 80 SER A N 1
ATOM 627 C CA . SER A 1 80 ? 29.251 0.201 -13.216 1.00 81.25 80 SER A CA 1
ATOM 628 C C . SER A 1 80 ? 28.237 1.308 -13.533 1.00 81.25 80 SER A C 1
ATOM 630 O O . SER A 1 80 ? 27.050 1.195 -13.227 1.00 81.25 80 SER A O 1
ATOM 632 N N . VAL A 1 81 ? 28.686 2.372 -14.206 1.00 79.88 81 VAL A N 1
ATOM 633 C CA . VAL A 1 81 ? 27.826 3.471 -14.685 1.00 79.88 81 VAL A CA 1
ATOM 634 C C . VAL A 1 81 ? 26.672 2.942 -15.549 1.00 79.88 81 VAL A C 1
ATOM 636 O O . VAL A 1 81 ? 25.533 3.385 -15.391 1.00 79.88 81 VAL A O 1
ATOM 639 N N . ASP A 1 82 ? 26.944 1.949 -16.398 1.00 83.31 82 ASP A N 1
ATOM 640 C CA . ASP A 1 82 ? 25.934 1.330 -17.264 1.00 83.31 82 ASP A CA 1
ATOM 641 C C . ASP A 1 82 ? 24.902 0.525 -16.460 1.00 83.31 82 ASP A C 1
ATOM 643 O O . ASP A 1 82 ? 23.704 0.576 -16.738 1.00 83.31 82 ASP A O 1
ATOM 647 N N . GLU A 1 83 ? 25.345 -0.179 -15.418 1.00 82.38 83 GLU A N 1
ATOM 648 C CA . GLU A 1 83 ? 24.474 -0.968 -14.540 1.00 82.38 83 GLU A CA 1
ATOM 649 C C . GLU A 1 83 ? 23.579 -0.068 -13.683 1.00 82.38 83 GLU A C 1
ATOM 651 O O . GLU A 1 83 ? 22.410 -0.379 -13.465 1.00 82.38 83 GLU A O 1
ATOM 656 N N . VAL A 1 84 ? 24.090 1.088 -13.248 1.00 82.75 84 VAL A N 1
ATOM 657 C CA . VAL A 1 84 ? 23.290 2.109 -12.556 1.00 82.75 84 VAL A CA 1
ATOM 658 C C . VAL A 1 84 ? 22.215 2.677 -13.484 1.00 82.75 84 VAL A C 1
ATOM 660 O O . VAL A 1 84 ? 21.086 2.892 -13.043 1.00 82.75 84 VAL A O 1
ATOM 663 N N . SER A 1 85 ? 22.525 2.877 -14.770 1.00 82.06 85 SER A N 1
ATOM 664 C CA . SER A 1 85 ? 21.522 3.303 -15.753 1.00 82.06 85 SER A CA 1
ATOM 665 C C . SER A 1 85 ? 20.432 2.248 -15.932 1.00 82.06 85 SER A C 1
ATOM 667 O O . SER A 1 85 ? 19.251 2.575 -15.864 1.00 82.06 85 SER A O 1
ATOM 669 N N . GLN A 1 86 ? 20.810 0.976 -16.082 1.00 85.44 86 GLN A N 1
ATOM 670 C CA . GLN A 1 86 ? 19.850 -0.126 -16.199 1.00 85.44 86 GLN A CA 1
ATOM 671 C C . GLN A 1 86 ? 18.985 -0.278 -14.942 1.00 85.44 86 GLN A C 1
ATOM 673 O O . GLN A 1 86 ? 17.791 -0.560 -15.034 1.00 85.44 86 GLN A O 1
ATOM 678 N N . LEU A 1 87 ? 19.568 -0.071 -13.762 1.00 83.44 87 LEU A N 1
ATOM 679 C CA . LEU A 1 87 ? 18.845 -0.087 -12.496 1.00 83.44 87 LEU A CA 1
ATOM 680 C C . LEU A 1 87 ? 17.827 1.055 -12.415 1.00 83.44 87 LEU A C 1
ATOM 682 O O . LEU A 1 87 ? 16.691 0.819 -12.011 1.00 83.44 87 LEU A O 1
ATOM 686 N N . GLN A 1 88 ? 18.207 2.271 -12.816 1.00 81.75 88 GLN A N 1
ATOM 687 C CA . GLN A 1 88 ? 17.285 3.407 -12.875 1.00 81.75 88 GLN A CA 1
ATOM 688 C C . GLN A 1 88 ? 16.118 3.109 -13.824 1.00 81.75 88 GLN A C 1
ATOM 690 O O . GLN A 1 88 ? 14.965 3.282 -13.434 1.00 81.75 88 GLN A O 1
ATOM 695 N N . ASP A 1 89 ? 16.401 2.573 -15.014 1.00 83.88 89 ASP A N 1
ATOM 696 C CA . ASP A 1 89 ? 15.370 2.198 -15.985 1.00 83.88 89 ASP A CA 1
ATOM 697 C C . ASP A 1 89 ? 14.409 1.139 -15.419 1.00 83.88 89 ASP A C 1
ATOM 699 O O . ASP A 1 89 ? 13.201 1.198 -15.653 1.00 83.88 89 ASP A O 1
ATOM 703 N N . LEU A 1 90 ? 14.918 0.175 -14.642 1.00 85.31 90 LEU A N 1
ATOM 704 C CA . LEU A 1 90 ? 14.093 -0.828 -13.964 1.00 85.31 90 LEU A CA 1
ATOM 705 C C . LEU A 1 90 ? 13.211 -0.214 -12.876 1.00 85.31 90 LEU A C 1
ATOM 707 O O . LEU A 1 90 ? 12.030 -0.547 -12.803 1.00 85.31 90 LEU A O 1
ATOM 711 N N . VAL A 1 91 ? 13.761 0.669 -12.045 1.00 82.44 91 VAL A N 1
ATOM 712 C CA . VAL A 1 91 ? 13.008 1.350 -10.983 1.00 82.44 91 VAL A CA 1
ATOM 713 C C . VAL A 1 91 ? 11.903 2.218 -11.579 1.00 82.44 91 VAL A C 1
ATOM 715 O O . VAL A 1 91 ? 10.771 2.174 -11.100 1.00 82.44 91 VAL A O 1
ATOM 718 N N . ASP A 1 92 ? 12.192 2.931 -12.667 1.00 80.62 92 ASP A N 1
ATOM 719 C CA . ASP A 1 92 ? 11.209 3.762 -13.361 1.00 80.62 92 ASP A CA 1
ATOM 720 C C . ASP A 1 92 ? 10.130 2.911 -14.046 1.00 80.62 92 ASP A C 1
ATOM 722 O O . ASP A 1 92 ? 8.940 3.229 -13.966 1.00 80.62 92 ASP A O 1
ATOM 726 N N . LYS A 1 93 ? 10.520 1.792 -14.672 1.00 83.69 93 LYS A N 1
ATOM 727 C CA . LYS A 1 93 ? 9.597 0.838 -15.308 1.00 83.69 93 LYS A CA 1
ATOM 728 C C . LYS A 1 93 ? 8.660 0.165 -14.304 1.00 83.69 93 LYS A C 1
ATOM 730 O O . LYS A 1 93 ? 7.508 -0.111 -14.628 1.00 83.69 93 LYS A O 1
ATOM 735 N N . TYR A 1 94 ? 9.153 -0.115 -13.105 1.00 82.31 94 TYR A N 1
ATOM 736 C CA . TYR A 1 94 ? 8.435 -0.810 -12.038 1.00 82.31 94 TYR A CA 1
ATOM 737 C C . TYR A 1 94 ? 8.070 0.131 -10.882 1.00 82.31 94 TYR A C 1
ATOM 739 O O . TYR A 1 94 ? 7.983 -0.294 -9.730 1.00 82.31 94 TYR A O 1
ATOM 747 N N . ASN A 1 95 ? 7.826 1.406 -11.195 1.00 76.19 95 ASN A N 1
ATOM 748 C CA . ASN A 1 95 ? 7.564 2.466 -10.221 1.00 76.19 95 ASN A CA 1
ATOM 749 C C . ASN A 1 95 ? 6.453 2.153 -9.211 1.00 76.19 95 ASN A C 1
ATOM 751 O O . ASN A 1 95 ? 6.542 2.534 -8.053 1.00 76.19 95 ASN A O 1
ATOM 755 N N . TYR A 1 96 ? 5.423 1.430 -9.630 1.00 75.75 96 TYR A N 1
ATOM 756 C CA . TYR A 1 96 ? 4.273 1.072 -8.809 1.00 75.75 96 TYR A CA 1
ATOM 757 C C . TYR A 1 96 ? 4.599 0.083 -7.678 1.00 75.75 96 TYR A C 1
ATOM 759 O O . TYR A 1 96 ? 3.815 -0.038 -6.739 1.00 75.75 96 TYR A O 1
ATOM 767 N N . PHE A 1 97 ? 5.736 -0.620 -7.742 1.00 78.31 97 PHE A N 1
ATOM 768 C CA . PHE A 1 97 ? 6.204 -1.498 -6.665 1.00 78.31 97 PHE A CA 1
ATOM 769 C C . PHE A 1 97 ? 7.008 -0.762 -5.588 1.00 78.31 97 PHE A C 1
ATOM 771 O O . PHE A 1 97 ? 7.204 -1.304 -4.499 1.00 78.31 97 PHE A O 1
ATOM 778 N N . PHE A 1 98 ? 7.481 0.452 -5.872 1.00 78.31 98 PHE A N 1
ATOM 779 C CA . PHE A 1 98 ? 8.356 1.204 -4.982 1.00 78.31 98 PHE A CA 1
ATOM 780 C C . PHE A 1 98 ? 7.667 2.474 -4.484 1.00 78.31 98 PHE A C 1
ATOM 782 O O . PHE A 1 98 ? 6.974 3.169 -5.223 1.00 78.31 98 PHE A O 1
ATOM 789 N N . VAL A 1 99 ? 7.886 2.821 -3.215 1.00 73.88 99 VAL A N 1
ATOM 790 C CA . VAL A 1 99 ?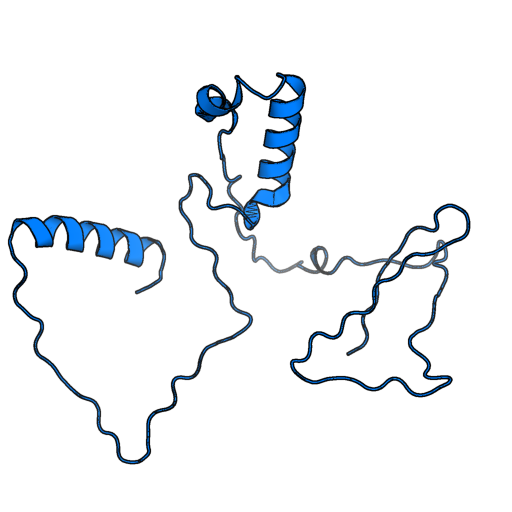 7.431 4.113 -2.690 1.00 73.88 99 VAL A CA 1
ATOM 791 C C . VAL A 1 99 ? 8.359 5.197 -3.235 1.00 73.88 99 VAL A C 1
ATOM 793 O O . VAL A 1 99 ? 9.537 5.263 -2.884 1.00 73.88 99 VAL A O 1
ATOM 796 N N . GLY A 1 100 ? 7.830 6.010 -4.147 1.00 69.44 100 GLY A N 1
ATOM 797 C CA . GLY A 1 100 ? 8.546 7.122 -4.766 1.00 69.44 100 GLY A CA 1
ATOM 798 C C . GLY A 1 100 ? 8.746 8.329 -3.850 1.00 69.44 100 GLY A C 1
ATOM 799 O O . GLY A 1 100 ? 8.265 8.357 -2.721 1.00 69.44 100 GLY A O 1
ATOM 800 N N . LYS A 1 101 ? 9.384 9.384 -4.380 1.00 66.31 101 LYS A N 1
ATOM 801 C CA . LYS A 1 101 ? 9.515 10.695 -3.703 1.00 66.31 101 LYS A CA 1
ATOM 802 C C . LYS A 1 101 ? 8.177 11.321 -3.307 1.00 66.31 101 LYS A C 1
ATOM 804 O O . LYS A 1 101 ? 8.128 12.108 -2.372 1.00 66.31 101 LYS A O 1
ATOM 809 N N . ASP A 1 102 ? 7.109 10.948 -4.003 1.00 70.50 102 ASP A N 1
ATOM 810 C CA . ASP A 1 102 ? 5.755 11.401 -3.703 1.00 70.50 102 ASP A CA 1
ATOM 811 C C . ASP A 1 102 ? 5.239 10.844 -2.366 1.00 70.50 102 ASP A C 1
ATOM 813 O O . ASP A 1 102 ? 4.175 11.258 -1.917 1.00 70.50 102 ASP A O 1
ATOM 817 N N . SER A 1 103 ? 5.949 9.880 -1.757 1.00 69.25 103 SER A N 1
ATOM 818 C CA . SER A 1 103 ? 5.623 9.243 -0.471 1.00 69.25 103 SER A CA 1
ATOM 819 C C . SER A 1 103 ? 4.185 8.717 -0.380 1.00 69.25 103 SER A C 1
ATOM 821 O O . SER A 1 103 ? 3.660 8.491 0.709 1.00 69.25 103 SER A O 1
ATOM 823 N N . LYS A 1 104 ? 3.529 8.510 -1.528 1.00 74.81 104 LYS A N 1
ATOM 824 C CA . LYS A 1 104 ? 2.176 7.963 -1.610 1.00 74.81 104 LYS A CA 1
ATOM 825 C C . LYS A 1 104 ? 2.237 6.478 -1.292 1.00 74.81 104 LYS A C 1
ATOM 827 O O . LYS A 1 104 ? 2.955 5.731 -1.957 1.00 74.81 104 LYS A O 1
ATOM 832 N N . LEU A 1 105 ? 1.463 6.043 -0.301 1.00 78.12 105 LEU A N 1
ATOM 833 C CA . LEU A 1 105 ? 1.308 4.618 -0.034 1.00 78.12 105 LEU A CA 1
ATOM 834 C C . LEU A 1 105 ? 0.463 3.954 -1.120 1.00 78.12 105 LEU A C 1
ATOM 836 O O . LEU A 1 105 ? -0.482 4.536 -1.657 1.00 78.12 105 LEU A O 1
ATOM 840 N N . GLY A 1 106 ? 0.790 2.694 -1.403 1.00 78.12 106 GLY A N 1
ATOM 841 C CA . GLY A 1 106 ? -0.041 1.844 -2.244 1.00 78.12 106 GLY A CA 1
ATOM 842 C C . GLY A 1 106 ? -1.415 1.618 -1.609 1.00 78.12 106 GLY A C 1
ATOM 843 O O . GLY A 1 106 ? -1.525 1.385 -0.406 1.00 78.12 106 GLY A O 1
ATOM 844 N N . LYS A 1 107 ? -2.471 1.656 -2.429 1.00 78.81 107 LYS A N 1
ATOM 845 C CA . LYS A 1 107 ? -3.845 1.323 -2.025 1.00 78.81 107 LYS A CA 1
ATOM 846 C C . LYS A 1 107 ? -4.288 0.049 -2.744 1.00 78.81 107 LYS A C 1
ATOM 848 O O . LYS A 1 107 ? -4.135 -0.060 -3.957 1.00 78.81 107 LYS A O 1
ATOM 853 N N . CYS A 1 108 ? -4.861 -0.903 -2.006 1.00 79.81 108 CYS A N 1
ATOM 854 C CA . CYS A 1 108 ? -5.450 -2.121 -2.567 1.00 79.81 108 CYS A CA 1
ATOM 855 C C . CYS A 1 108 ? -6.975 -2.063 -2.433 1.00 79.81 108 CYS A C 1
ATOM 857 O O . CYS A 1 108 ? -7.504 -2.025 -1.326 1.00 79.81 108 CYS A O 1
ATOM 859 N N . SER A 1 109 ? -7.689 -2.056 -3.558 1.00 79.94 109 SER A N 1
ATOM 860 C CA . SER A 1 109 ? -9.160 -2.062 -3.592 1.00 79.94 109 SER A CA 1
ATOM 861 C C . SER A 1 109 ? -9.762 -3.465 -3.738 1.00 79.94 109 SER A C 1
ATOM 863 O O . SER A 1 109 ? -10.982 -3.608 -3.665 1.00 79.94 109 SER A O 1
ATOM 865 N N . LEU A 1 110 ? -8.923 -4.492 -3.932 1.00 83.38 110 LEU A N 1
ATOM 866 C CA . LEU A 1 110 ? -9.347 -5.862 -4.235 1.00 83.38 110 LEU A CA 1
ATOM 867 C C . LEU A 1 110 ? -10.106 -6.516 -3.073 1.00 83.38 110 LEU A C 1
ATOM 869 O O . LEU A 1 110 ? -11.056 -7.263 -3.294 1.00 83.38 110 LEU A O 1
ATOM 873 N N . LEU A 1 111 ? -9.686 -6.241 -1.836 1.00 86.19 111 LEU A N 1
ATOM 874 C CA . LEU A 1 111 ? -10.237 -6.867 -0.642 1.00 86.19 111 LEU A CA 1
ATOM 875 C C . LEU A 1 111 ? -10.520 -5.814 0.426 1.00 86.19 111 LEU A C 1
ATOM 877 O O . LEU A 1 111 ? -9.640 -5.066 0.839 1.00 86.19 111 LEU A O 1
ATOM 881 N N . LYS A 1 112 ? -11.768 -5.783 0.894 1.00 88.38 112 LYS A N 1
ATOM 882 C CA . LYS A 1 112 ? -12.167 -5.010 2.071 1.00 88.38 112 LYS A CA 1
ATOM 883 C C . LYS A 1 112 ? -12.245 -5.958 3.257 1.00 88.38 112 LYS A C 1
ATOM 885 O O . LYS A 1 112 ? -13.031 -6.904 3.237 1.00 88.38 112 LYS A O 1
ATOM 890 N N . HIS A 1 113 ? -11.436 -5.709 4.282 1.00 89.31 113 HIS A N 1
ATOM 891 C CA . HIS A 1 113 ? -11.481 -6.501 5.504 1.00 89.31 113 HIS A CA 1
ATOM 892 C C . HIS A 1 113 ? -12.784 -6.232 6.260 1.00 89.31 113 HIS A C 1
ATOM 894 O O . HIS A 1 113 ? -13.138 -5.084 6.528 1.00 89.31 113 HIS A O 1
ATOM 900 N N . LYS A 1 114 ? -13.490 -7.303 6.624 1.00 93.00 114 LYS A N 1
ATOM 901 C CA . LYS A 1 114 ? -14.616 -7.251 7.555 1.00 93.00 114 LYS A CA 1
ATOM 902 C C . LYS A 1 114 ? -14.104 -7.651 8.934 1.00 93.00 114 LYS A C 1
ATOM 904 O O . LYS A 1 114 ? -13.596 -8.755 9.098 1.00 93.00 114 LYS A O 1
ATOM 909 N N . ILE A 1 115 ? -14.240 -6.757 9.909 1.00 93.75 115 ILE A N 1
ATOM 910 C CA . ILE A 1 115 ? -13.932 -7.060 11.308 1.00 93.75 115 ILE A CA 1
ATOM 911 C C . ILE A 1 115 ? -15.194 -7.648 11.935 1.00 93.75 115 ILE A C 1
ATOM 913 O O . ILE A 1 115 ? -16.217 -6.970 12.038 1.00 93.75 115 ILE A O 1
ATOM 917 N N . GLU A 1 116 ? -15.144 -8.925 12.306 1.00 95.06 116 GLU A N 1
ATOM 918 C CA . GLU A 1 116 ? -16.260 -9.605 12.958 1.00 95.06 116 GLU A CA 1
ATOM 919 C C . GLU A 1 116 ? -16.192 -9.398 14.469 1.00 95.06 116 GLU A C 1
ATOM 921 O O . GLU A 1 116 ? -15.152 -9.598 15.094 1.00 95.06 116 GLU A O 1
ATOM 926 N N . VAL A 1 117 ? -17.312 -8.977 15.052 1.00 95.00 117 VAL A N 1
ATOM 927 C CA . VAL A 1 117 ? -17.436 -8.736 16.490 1.00 95.00 117 VAL A CA 1
ATOM 928 C C . VAL A 1 117 ? -18.384 -9.791 17.072 1.00 95.00 117 VAL A C 1
ATOM 930 O O . VAL A 1 117 ? -19.408 -10.076 16.442 1.00 95.00 117 VAL A O 1
ATOM 933 N N . PRO A 1 118 ? -18.088 -10.382 18.247 1.00 95.00 118 PRO A N 1
ATOM 934 C CA . PRO A 1 118 ? -18.980 -11.347 18.883 1.00 95.00 118 PRO A CA 1
ATOM 935 C C . PRO A 1 118 ? -20.390 -10.785 19.095 1.00 95.00 118 PRO A C 1
ATOM 937 O O . PRO A 1 118 ? -20.570 -9.596 19.381 1.00 95.00 118 PRO A O 1
ATOM 940 N N . GLN A 1 119 ? -21.401 -11.648 18.991 1.00 91.62 119 GLN A N 1
ATOM 941 C CA . GLN A 1 119 ? -22.788 -11.252 19.236 1.00 91.62 119 GLN A CA 1
ATOM 942 C C . GLN A 1 119 ? -22.973 -10.714 20.661 1.00 91.62 119 GLN A C 1
ATOM 944 O O . GLN A 1 119 ? -22.410 -11.243 21.616 1.00 91.62 119 GLN A O 1
ATOM 949 N N . GLY A 1 120 ? -23.768 -9.650 20.791 1.00 94.06 120 GLY A N 1
ATOM 950 C CA . GLY A 1 120 ? -24.014 -8.979 22.072 1.00 94.06 120 GLY A CA 1
ATOM 951 C C . GLY A 1 120 ? -22.926 -7.988 22.502 1.00 94.06 120 GLY A C 1
ATOM 952 O O . GLY A 1 120 ? -23.062 -7.369 23.554 1.00 94.06 120 GLY A O 1
ATOM 953 N N . THR A 1 121 ? -21.873 -7.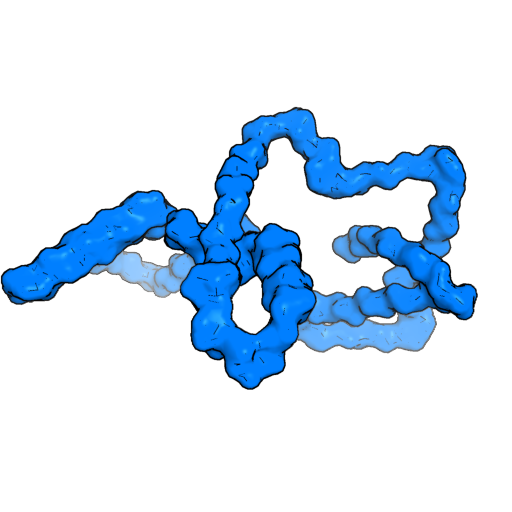786 21.702 1.00 94.12 121 THR A N 1
ATOM 954 C CA . THR A 1 121 ? -20.843 -6.778 21.999 1.00 94.12 121 THR A CA 1
ATOM 955 C C . THR A 1 121 ? -21.362 -5.367 21.731 1.00 94.12 121 THR A C 1
ATOM 957 O O . THR A 1 121 ? -21.792 -5.056 20.620 1.00 94.12 121 THR A O 1
ATOM 960 N N . ALA A 1 122 ? -21.282 -4.495 22.736 1.00 94.50 122 ALA A N 1
ATOM 961 C CA . ALA A 1 122 ? -21.623 -3.082 22.607 1.00 94.50 122 ALA A CA 1
ATOM 962 C C . ALA A 1 122 ? -20.381 -2.217 22.301 1.00 94.50 122 ALA A C 1
ATOM 964 O O . ALA A 1 122 ? -19.271 -2.571 22.710 1.00 94.50 122 ALA A O 1
ATOM 965 N N . PRO A 1 123 ? -20.540 -1.063 21.625 1.00 95.56 123 PRO A N 1
ATOM 966 C CA . PRO A 1 123 ? -19.450 -0.113 21.418 1.00 95.56 123 PRO A CA 1
ATOM 967 C C . PRO A 1 123 ? -18.863 0.388 22.741 1.00 95.56 123 PRO A C 1
ATOM 969 O O . PRO A 1 123 ? -19.594 0.716 23.677 1.00 95.56 123 PRO A O 1
ATOM 972 N N . VAL A 1 124 ? -17.537 0.510 22.797 1.00 95.31 124 VAL A N 1
ATOM 973 C CA . VAL A 1 124 ? -16.825 1.018 23.975 1.00 95.31 124 VAL A CA 1
ATOM 974 C C . VAL A 1 124 ? -16.356 2.444 23.712 1.00 95.31 124 VAL A C 1
ATOM 976 O O . VAL A 1 124 ? -15.658 2.710 22.736 1.00 95.31 124 VAL A O 1
ATOM 979 N N . ARG A 1 125 ? -16.694 3.370 24.615 1.00 95.62 125 ARG A N 1
ATOM 980 C CA . ARG A 1 125 ? -16.183 4.746 24.595 1.00 95.62 125 ARG A CA 1
ATOM 981 C C . ARG A 1 125 ? -15.108 4.916 25.663 1.00 95.62 125 ARG A C 1
ATOM 983 O O . ARG A 1 125 ? -15.420 5.023 26.846 1.00 95.62 125 ARG A O 1
ATOM 990 N N . GLN A 1 126 ? -13.851 4.989 25.240 1.00 95.50 126 GLN A N 1
ATOM 991 C CA . GLN A 1 126 ? -12.721 5.291 26.121 1.00 95.50 126 GLN A CA 1
ATOM 992 C C . GLN A 1 126 ? -12.305 6.759 25.991 1.00 95.50 126 GLN A C 1
ATOM 994 O O . GLN A 1 126 ? -12.400 7.362 24.922 1.00 95.50 126 GLN A O 1
ATOM 999 N N . ARG A 1 127 ? -11.855 7.356 27.099 1.00 95.19 127 ARG A N 1
ATOM 1000 C CA . ARG A 1 127 ? -11.290 8.710 27.098 1.00 95.19 127 ARG A CA 1
ATOM 1001 C C . ARG A 1 127 ? -9.858 8.652 26.567 1.00 95.19 127 ARG A C 1
ATOM 1003 O O . ARG A 1 127 ? -9.076 7.832 27.033 1.00 95.19 127 ARG A O 1
ATOM 1010 N N . ALA A 1 128 ? -9.506 9.563 25.661 1.00 93.50 128 ALA A N 1
ATOM 1011 C CA . ALA A 1 128 ? -8.128 9.709 25.204 1.00 93.50 128 ALA A CA 1
ATOM 1012 C C . ALA A 1 128 ? -7.183 10.049 26.372 1.00 93.50 128 ALA A C 1
ATOM 1014 O O . ALA A 1 128 ? -7.499 10.889 27.225 1.00 93.50 128 ALA A O 1
ATOM 1015 N N . TYR A 1 129 ? -6.019 9.402 26.398 1.00 93.00 129 TYR A N 1
ATOM 1016 C CA . TYR A 1 129 ? -4.976 9.680 27.379 1.00 93.00 129 TYR A CA 1
ATOM 1017 C C . TYR A 1 129 ? -4.308 11.032 27.121 1.00 93.00 129 TYR A C 1
ATOM 1019 O O . TYR A 1 129 ? -4.306 11.557 26.007 1.00 93.00 129 TYR A O 1
ATOM 1027 N N . LYS A 1 130 ? -3.723 11.610 28.175 1.00 92.38 130 LYS A N 1
ATOM 1028 C CA . LYS A 1 130 ? -2.912 12.822 28.044 1.00 92.38 130 LYS A CA 1
ATOM 1029 C C . LYS A 1 130 ? -1.551 12.456 27.457 1.00 92.38 130 LYS A C 1
ATOM 1031 O O . LYS A 1 130 ? -0.890 11.556 27.961 1.00 92.38 130 LYS A O 1
ATOM 1036 N N . VAL A 1 131 ? -1.142 13.199 26.435 1.00 91.75 131 VAL A N 1
ATOM 1037 C CA . VAL A 1 131 ? 0.150 13.043 25.758 1.00 91.75 131 VAL A CA 1
ATOM 1038 C C . VAL A 1 131 ? 1.111 14.127 26.251 1.00 91.75 131 VAL A C 1
ATOM 1040 O O . VAL A 1 131 ? 0.697 15.276 26.452 1.00 91.75 131 VAL A O 1
ATOM 1043 N N . GLY A 1 132 ? 2.375 13.760 26.484 1.00 93.06 132 GLY A N 1
ATOM 1044 C CA . GLY A 1 132 ? 3.413 14.694 26.927 1.00 93.06 132 GLY A CA 1
ATOM 1045 C C . GLY A 1 132 ? 3.765 15.729 25.844 1.00 93.06 132 GLY A C 1
ATOM 1046 O O . GLY A 1 132 ? 3.590 15.434 24.664 1.00 93.06 132 GLY A O 1
ATOM 1047 N N . PRO A 1 133 ? 4.283 16.920 26.202 1.00 88.44 133 PRO A N 1
ATOM 1048 C CA . PRO A 1 133 ? 4.523 18.007 25.246 1.00 88.44 133 PRO A CA 1
ATOM 1049 C C . PRO A 1 133 ? 5.377 17.594 24.041 1.00 88.44 133 PRO A C 1
ATOM 1051 O O . PRO A 1 133 ? 4.930 17.740 22.914 1.00 88.44 133 PRO A O 1
ATOM 1054 N N . CYS A 1 134 ? 6.532 16.959 24.265 1.00 88.06 134 CYS A N 1
ATOM 1055 C CA . CYS A 1 134 ? 7.426 16.537 23.178 1.00 88.06 134 CYS A CA 1
ATOM 1056 C C . CYS A 1 134 ? 6.811 15.475 22.251 1.00 88.06 134 CYS A C 1
ATOM 1058 O O . CYS A 1 134 ? 7.211 15.337 21.102 1.00 88.06 134 CYS A O 1
ATOM 1060 N N . GLN A 1 135 ? 5.858 14.690 22.759 1.00 91.06 135 GLN A N 1
ATOM 1061 C CA . GLN A 1 135 ? 5.180 13.658 21.977 1.00 91.06 135 GLN A CA 1
ATOM 1062 C C . GLN A 1 135 ? 4.047 14.241 21.131 1.00 91.06 135 GLN A C 1
ATOM 1064 O O . GLN A 1 135 ? 3.697 13.644 20.118 1.00 91.06 135 GLN A O 1
ATOM 1069 N N . LYS A 1 136 ? 3.476 15.389 21.525 1.00 92.25 136 LYS A N 1
ATOM 1070 C CA . LYS A 1 136 ? 2.392 16.027 20.771 1.00 92.25 136 LYS A CA 1
ATOM 1071 C C . LYS A 1 136 ? 2.855 16.475 19.397 1.00 92.25 136 LYS A C 1
ATOM 1073 O O . LYS A 1 136 ? 2.191 16.137 18.431 1.00 92.25 136 LYS A O 1
ATOM 1078 N N . ASP A 1 137 ? 4.005 17.134 19.310 1.00 91.44 137 ASP A N 1
ATOM 1079 C CA . ASP A 1 137 ? 4.512 17.649 18.033 1.00 91.44 137 ASP A CA 1
ATOM 1080 C C . ASP A 1 137 ? 4.763 16.509 17.033 1.00 91.44 137 ASP A C 1
ATOM 1082 O O . ASP A 1 137 ? 4.394 16.586 15.863 1.00 91.44 137 ASP A O 1
ATOM 1086 N N . VAL A 1 138 ? 5.330 15.400 17.518 1.00 92.62 138 VAL A N 1
ATOM 1087 C CA . VAL A 1 138 ? 5.556 14.195 16.707 1.00 92.62 138 VAL A CA 1
ATOM 1088 C C . VAL A 1 138 ? 4.231 13.568 16.275 1.00 92.62 138 VAL A C 1
ATOM 1090 O O . VAL A 1 138 ? 4.067 13.225 15.105 1.00 92.62 138 VAL A O 1
ATOM 1093 N N . LEU A 1 139 ? 3.278 13.438 17.202 1.00 93.06 139 LEU A N 1
ATOM 1094 C CA . LEU A 1 139 ? 1.956 12.884 16.923 1.00 93.06 139 LEU A CA 1
ATOM 1095 C C . LEU A 1 139 ? 1.200 13.735 15.895 1.00 93.06 139 LEU A C 1
ATOM 1097 O O . LEU A 1 139 ? 0.586 13.190 14.987 1.00 93.06 139 LEU A O 1
ATOM 1101 N N . GLU A 1 140 ? 1.253 15.059 16.016 1.00 93.62 140 GLU A N 1
ATOM 1102 C CA . GLU A 1 140 ? 0.599 15.984 15.091 1.00 93.62 140 GLU A CA 1
ATOM 1103 C C . GLU A 1 140 ? 1.164 15.871 13.678 1.00 93.62 140 GLU A C 1
ATOM 1105 O O . GLU A 1 140 ? 0.390 15.868 12.723 1.00 93.62 140 GLU A O 1
ATOM 1110 N N . ASN A 1 141 ? 2.482 15.726 13.535 1.00 93.69 141 ASN A N 1
ATOM 1111 C CA . ASN A 1 141 ? 3.102 15.507 12.229 1.00 93.69 141 ASN A CA 1
ATOM 1112 C C . ASN A 1 141 ? 2.656 14.171 11.624 1.00 93.69 141 ASN A C 1
ATOM 1114 O O . ASN A 1 141 ? 2.190 14.145 10.493 1.00 93.69 141 ASN A O 1
ATOM 1118 N N . MET A 1 142 ? 2.677 13.087 12.405 1.00 92.12 142 MET A N 1
ATOM 1119 C CA . MET A 1 142 ? 2.208 11.780 11.930 1.00 92.12 142 MET A CA 1
ATOM 1120 C C . MET A 1 142 ? 0.724 11.796 11.542 1.00 92.12 142 MET A C 1
ATOM 1122 O O . MET A 1 142 ? 0.343 11.200 10.541 1.00 92.12 142 MET A O 1
ATOM 1126 N N . ILE A 1 143 ? -0.124 12.487 12.310 1.00 94.31 143 ILE A N 1
ATOM 1127 C CA . ILE A 1 143 ? -1.551 12.625 11.991 1.00 94.31 143 ILE A CA 1
ATOM 1128 C C . ILE A 1 143 ? -1.735 13.393 10.680 1.00 94.31 143 ILE 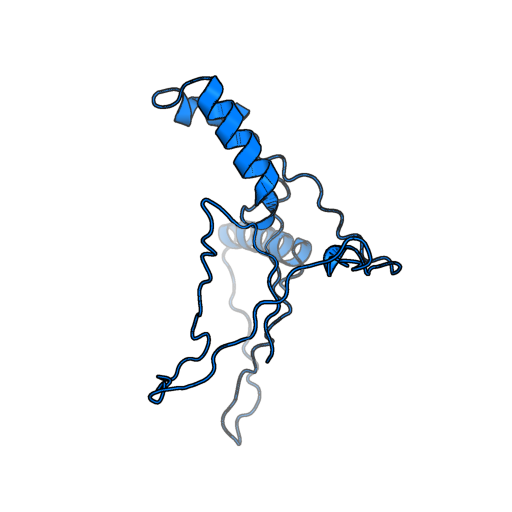A C 1
ATOM 1130 O O . ILE A 1 143 ? -2.542 12.975 9.855 1.00 94.31 143 ILE A O 1
ATOM 1134 N N . LYS A 1 144 ? -0.994 14.488 10.470 1.00 94.44 144 LYS A N 1
ATOM 1135 C CA . LYS A 1 144 ? -1.033 15.240 9.207 1.00 94.44 144 LYS A CA 1
ATOM 1136 C C . LYS A 1 144 ? -0.616 14.363 8.030 1.00 94.44 144 LYS A C 1
ATOM 1138 O O . LYS A 1 144 ? -1.364 14.293 7.062 1.00 94.44 144 LYS A O 1
ATOM 1143 N N . ASP A 1 145 ? 0.486 13.628 8.161 1.00 91.06 145 ASP A N 1
ATOM 1144 C CA . ASP A 1 145 ? 0.967 12.714 7.121 1.00 91.06 145 ASP A CA 1
ATOM 1145 C C . ASP A 1 145 ? -0.095 11.654 6.769 1.00 91.06 145 ASP A C 1
ATOM 1147 O O . ASP A 1 145 ? -0.377 11.399 5.598 1.00 91.06 145 ASP A O 1
ATOM 1151 N N . MET A 1 146 ? -0.745 11.062 7.779 1.00 90.88 146 MET A N 1
ATOM 1152 C CA . MET A 1 146 ? -1.792 10.055 7.569 1.00 90.88 146 MET A CA 1
ATOM 1153 C C . MET A 1 146 ? -3.069 10.632 6.937 1.00 90.88 146 MET A C 1
ATOM 1155 O O . MET A 1 146 ? -3.706 9.945 6.134 1.00 90.88 146 MET A O 1
ATOM 1159 N N . LEU A 1 147 ? -3.440 11.871 7.281 1.00 93.00 147 LEU A N 1
ATOM 1160 C CA . LEU A 1 147 ? -4.568 12.587 6.672 1.00 93.00 147 LEU A CA 1
ATOM 1161 C C . LEU A 1 147 ? -4.287 12.914 5.200 1.00 93.00 147 LEU A C 1
ATOM 1163 O O . LEU A 1 147 ? -5.140 12.690 4.346 1.00 93.00 147 LEU A O 1
ATOM 1167 N N . GLU A 1 148 ? -3.084 13.395 4.878 1.00 90.69 148 GLU A N 1
ATOM 1168 C CA . GLU A 1 148 ? -2.669 13.682 3.496 1.00 90.69 148 GLU A CA 1
ATOM 1169 C C . GLU A 1 148 ? -2.665 12.422 2.618 1.00 90.69 148 GLU A C 1
ATOM 1171 O O . GLU A 1 148 ? -2.967 12.478 1.423 1.00 90.69 148 GLU A O 1
ATOM 1176 N N . GLN A 1 149 ? -2.366 11.267 3.215 1.00 87.69 149 GLN A N 1
ATOM 1177 C CA . GLN A 1 149 ? -2.383 9.963 2.551 1.00 87.69 149 GLN A CA 1
ATOM 1178 C C . GLN A 1 149 ? -3.777 9.312 2.500 1.00 87.69 149 GLN A C 1
ATOM 1180 O O . GLN A 1 149 ? -3.947 8.285 1.826 1.00 87.69 149 GLN A O 1
ATOM 1185 N N . ASP A 1 150 ? -4.783 9.916 3.145 1.00 88.06 150 ASP A N 1
ATOM 1186 C CA . ASP A 1 150 ? -6.163 9.420 3.214 1.00 88.06 150 ASP A CA 1
ATOM 1187 C C . ASP A 1 150 ? -6.208 7.992 3.802 1.00 88.06 150 ASP A C 1
ATOM 1189 O O . ASP A 1 150 ? -6.724 7.046 3.200 1.00 88.06 150 ASP A O 1
ATOM 1193 N N . ILE A 1 151 ? -5.552 7.833 4.962 1.00 88.06 151 ILE A N 1
ATOM 1194 C CA . ILE A 1 151 ? -5.549 6.618 5.800 1.00 88.06 151 ILE A CA 1
ATOM 1195 C C . ILE A 1 151 ? -6.548 6.749 6.961 1.00 88.06 151 ILE A C 1
ATOM 1197 O O . ILE A 1 151 ? -7.177 5.756 7.337 1.00 88.06 151 ILE A O 1
ATOM 1201 N N . ILE A 1 152 ? -6.670 7.954 7.531 1.00 89.25 152 ILE A N 1
ATOM 1202 C CA . ILE A 1 152 ? -7.580 8.313 8.635 1.00 89.25 152 ILE A CA 1
ATOM 1203 C C . ILE A 1 152 ? -8.441 9.515 8.274 1.00 89.25 152 ILE A C 1
ATOM 1205 O O . ILE A 1 152 ? -8.028 10.275 7.372 1.00 89.25 152 ILE A O 1
#

Secondary structure (DSSP, 8-state):
---------BTTB--------SSS--PPPTT-------PPPTTPPP--GGG---S------------GGGGHHHHTTT--HHHHHHHHHHHHHTGGGS--TT-PPP---S-PPP----TTPPP--PPPPPPPHHHHHHHHHHHHHHHHTT--

Sequence (152 aa):
MTAKSISKVDKNQILFGVGNFTDKPITLSKQCYLGKFVCLSKHDQLYDFESLDTGSRVFNVSKSSIDVKNQADKFHKTLSVDEVSQLQDLVDKYNYFFVGKDSKLGKCSLLKHKIEVPQGTAPVRQRAYKVGPCQKDVLENMIKDMLEQDII

Radius of gyration: 25.13 Å; chains: 1; bounding box: 55×57×67 Å

pLDDT: mean 75.96, std 16.05, range [32.12, 95.62]

Organism: Mytilus coruscus (NCBI:txid42192)

Foldseek 3Di:
DDDDDDFDQDPNDTDDDDDDPDPDDDDDDVPRDPDDDDDDDPPDDDDDPVNPPPDDPPPPPPQLPPPLVVVCVVVVVPDDPVRSVVVNVVCSVPVLVDCGPVNADDDDPPDDDDDDDDPPDDDDDDDDDDDDPVVVVVVVVVVVVCVVNVND